Protein AF-A0A970B2H9-F1 (afdb_monomer_lite)

Foldseek 3Di:
DDPVVLLVLLLVQCCVVQNPPGQLPPCQCVSAVVSCVVCVVVVQHKDKFKDACCVPPPPPDGIGIWIAGPVRWTWGQSCCNVPVPDCPRIDTGHDDPNRDGDD

Structure (mmCIF, N/CA/C/O backbone):
data_AF-A0A970B2H9-F1
#
_entry.id   AF-A0A970B2H9-F1
#
loop_
_atom_site.group_PDB
_atom_site.id
_atom_site.type_symbol
_atom_site.label_atom_id
_atom_site.label_alt_id
_atom_site.label_comp_id
_atom_site.label_asym_id
_atom_site.label_entity_id
_atom_site.label_seq_id
_atom_site.pdbx_PDB_ins_code
_atom_site.Cartn_x
_atom_site.Cartn_y
_atom_site.Cartn_z
_atom_site.occupancy
_atom_site.B_iso_or_equiv
_atom_site.auth_seq_id
_atom_site.auth_comp_id
_atom_site.auth_asym_id
_atom_site.auth_atom_id
_atom_site.pdbx_PDB_model_num
ATOM 1 N N . MET A 1 1 ? -0.765 -0.963 16.989 1.00 88.94 1 MET A N 1
ATOM 2 C CA . MET A 1 1 ? 0.415 -0.827 16.123 1.00 88.94 1 MET A CA 1
ATOM 3 C C . MET A 1 1 ? 0.532 0.636 15.748 1.00 88.94 1 MET A C 1
ATOM 5 O O . MET A 1 1 ? -0.494 1.225 15.419 1.00 88.94 1 MET A O 1
ATOM 9 N N . THR A 1 2 ? 1.703 1.237 15.910 1.00 94.38 2 THR A N 1
ATOM 10 C CA . THR A 1 2 ? 1.967 2.627 15.512 1.00 94.38 2 THR A CA 1
ATOM 11 C C . THR A 1 2 ? 2.222 2.716 14.006 1.00 94.38 2 THR A C 1
ATOM 13 O O . THR A 1 2 ? 2.462 1.702 13.351 1.00 94.38 2 THR A O 1
ATOM 16 N N . ASP A 1 3 ? 2.199 3.928 13.450 1.00 93.75 3 ASP A N 1
ATOM 17 C CA . ASP A 1 3 ? 2.540 4.142 12.039 1.00 93.75 3 ASP A CA 1
ATOM 18 C C . ASP A 1 3 ? 3.980 3.717 11.722 1.00 93.75 3 ASP A C 1
ATOM 20 O O . ASP A 1 3 ? 4.234 3.176 10.651 1.00 93.75 3 ASP A O 1
ATOM 24 N N . ASP A 1 4 ? 4.920 3.926 12.647 1.00 93.31 4 ASP A N 1
ATOM 25 C CA . ASP A 1 4 ? 6.319 3.536 12.448 1.00 93.31 4 ASP A CA 1
ATOM 26 C C . ASP A 1 4 ? 6.487 2.013 12.450 1.00 93.31 4 ASP A C 1
ATOM 28 O O . ASP A 1 4 ? 7.207 1.475 11.613 1.00 93.31 4 ASP A O 1
ATOM 32 N N . GLU A 1 5 ? 5.765 1.305 13.325 1.00 95.00 5 GLU A N 1
ATOM 33 C CA . GLU A 1 5 ? 5.721 -0.163 13.323 1.00 95.00 5 GLU A CA 1
ATOM 34 C C . GLU A 1 5 ? 5.095 -0.703 12.029 1.00 95.00 5 GLU A C 1
ATOM 36 O O . GLU A 1 5 ? 5.639 -1.625 11.421 1.00 95.00 5 GLU A O 1
ATOM 41 N N . LEU A 1 6 ? 3.981 -0.110 11.578 1.00 95.50 6 LEU A N 1
ATOM 42 C CA . LEU A 1 6 ? 3.330 -0.474 10.314 1.00 95.50 6 LEU A CA 1
ATOM 43 C C . LEU A 1 6 ? 4.264 -0.259 9.125 1.00 95.50 6 LEU A C 1
ATOM 45 O O . LEU A 1 6 ? 4.397 -1.141 8.275 1.00 95.50 6 LEU A O 1
ATOM 49 N N . ARG A 1 7 ? 4.930 0.898 9.083 1.00 94.62 7 ARG A N 1
ATOM 50 C CA . ARG A 1 7 ? 5.875 1.250 8.023 1.00 94.62 7 ARG A CA 1
ATOM 51 C C . ARG A 1 7 ? 7.039 0.270 7.982 1.00 94.62 7 ARG A C 1
ATOM 53 O O . ARG A 1 7 ? 7.394 -0.189 6.902 1.00 94.62 7 ARG A O 1
ATOM 60 N N . GLN A 1 8 ? 7.594 -0.078 9.143 1.00 94.44 8 GLN A N 1
ATOM 61 C CA . GLN A 1 8 ? 8.701 -1.024 9.229 1.00 94.44 8 GLN A CA 1
ATOM 62 C C . GLN A 1 8 ? 8.287 -2.426 8.769 1.00 94.44 8 GLN A C 1
ATOM 64 O O . GLN A 1 8 ? 8.985 -3.015 7.955 1.00 94.44 8 GLN A O 1
ATOM 69 N N . ILE A 1 9 ? 7.134 -2.940 9.213 1.00 96.12 9 ILE A N 1
ATOM 70 C CA . ILE A 1 9 ? 6.635 -4.260 8.785 1.00 96.12 9 ILE A CA 1
ATOM 71 C C . ILE A 1 9 ? 6.410 -4.298 7.272 1.00 96.12 9 ILE A C 1
ATOM 73 O O . ILE A 1 9 ? 6.805 -5.257 6.612 1.00 96.12 9 ILE A O 1
ATOM 77 N N . ALA A 1 10 ? 5.780 -3.261 6.718 1.00 96.19 10 ALA A N 1
ATOM 78 C CA . ALA A 1 10 ? 5.536 -3.159 5.285 1.00 96.19 10 ALA A CA 1
ATOM 79 C C . ALA A 1 10 ? 6.848 -3.086 4.488 1.00 96.19 10 ALA A C 1
ATOM 81 O O . ALA A 1 10 ? 6.972 -3.746 3.455 1.00 96.19 10 ALA A O 1
ATOM 82 N N . TRP A 1 11 ? 7.841 -2.347 4.991 1.00 94.94 11 TRP A N 1
ATOM 83 C CA . TRP A 1 11 ? 9.163 -2.260 4.379 1.00 94.94 11 TRP A CA 1
ATOM 84 C C . TRP A 1 11 ? 9.905 -3.595 4.424 1.00 94.94 11 TRP A C 1
ATOM 86 O O . TRP A 1 11 ? 10.350 -4.073 3.384 1.00 94.94 11 TRP A O 1
ATOM 96 N N . ASP A 1 12 ? 9.981 -4.236 5.591 1.00 95.69 12 ASP A N 1
ATOM 97 C CA . ASP A 1 12 ? 10.646 -5.531 5.760 1.00 95.69 12 ASP A CA 1
ATOM 98 C C . ASP A 1 12 ? 10.004 -6.600 4.865 1.00 95.69 12 ASP A C 1
ATOM 100 O O . ASP A 1 12 ? 10.701 -7.404 4.243 1.00 95.69 12 ASP A O 1
ATOM 104 N N . PHE A 1 13 ? 8.672 -6.580 4.746 1.00 96.06 13 PHE A N 1
ATOM 105 C CA . PHE A 1 13 ? 7.936 -7.472 3.856 1.00 96.06 13 PHE A CA 1
ATOM 106 C C . PHE A 1 13 ? 8.274 -7.217 2.380 1.00 96.06 13 PHE A C 1
ATOM 108 O O . PHE A 1 13 ? 8.620 -8.154 1.657 1.00 96.06 13 PHE A O 1
ATOM 115 N N . ARG A 1 14 ? 8.216 -5.953 1.934 1.00 94.50 14 ARG A N 1
ATOM 116 C CA . ARG A 1 14 ? 8.592 -5.538 0.573 1.00 94.50 14 ARG A CA 1
ATOM 117 C C . ARG A 1 14 ? 10.023 -5.972 0.257 1.00 94.50 14 ARG A C 1
ATOM 119 O O . ARG A 1 14 ? 10.241 -6.653 -0.741 1.00 94.50 14 ARG A O 1
ATOM 126 N N . VAL A 1 15 ? 10.987 -5.642 1.117 1.00 94.19 15 VAL A N 1
ATOM 127 C CA . VAL A 1 15 ? 12.404 -6.008 0.950 1.00 94.19 15 VAL A CA 1
ATOM 128 C C . VAL A 1 15 ? 12.589 -7.523 0.910 1.00 94.19 15 VAL A C 1
ATOM 130 O O . VAL A 1 15 ? 13.330 -8.019 0.066 1.00 94.19 15 VAL A O 1
ATOM 133 N N . GLY A 1 16 ? 11.892 -8.272 1.765 1.00 95.38 16 GLY A N 1
ATOM 134 C CA . GLY A 1 16 ? 11.932 -9.734 1.748 1.00 95.38 16 GLY A CA 1
ATOM 135 C C . GLY A 1 16 ? 11.404 -10.349 0.447 1.00 95.38 16 GLY A C 1
ATOM 136 O O . GLY A 1 16 ? 11.854 -11.428 0.063 1.00 95.38 16 GLY A O 1
ATOM 137 N N . LEU A 1 17 ? 10.478 -9.669 -0.238 1.00 95.00 17 LEU A N 1
ATOM 138 C CA . LEU A 1 17 ? 9.858 -10.150 -1.472 1.00 95.00 17 LEU A CA 1
ATOM 139 C C . LEU A 1 17 ? 10.612 -9.721 -2.739 1.00 95.00 17 LEU A C 1
ATOM 141 O O . LEU A 1 17 ? 10.840 -10.554 -3.615 1.00 95.00 17 LEU A O 1
ATOM 145 N N . ILE A 1 18 ? 10.975 -8.439 -2.853 1.00 93.00 18 ILE A N 1
ATOM 146 C CA . ILE A 1 18 ? 11.541 -7.855 -4.085 1.00 93.00 18 ILE A CA 1
ATOM 147 C C . ILE A 1 18 ? 12.978 -7.335 -3.925 1.00 93.00 18 ILE A C 1
ATOM 149 O O . ILE A 1 18 ? 13.608 -6.974 -4.916 1.00 93.00 18 ILE A O 1
ATOM 153 N N . GLY A 1 19 ? 13.535 -7.351 -2.711 1.00 91.06 19 GLY A N 1
ATOM 154 C CA . GLY A 1 19 ? 14.859 -6.809 -2.393 1.00 91.06 19 GLY A CA 1
ATOM 155 C C . GLY A 1 19 ? 14.860 -5.293 -2.166 1.00 91.06 19 GLY A C 1
ATOM 156 O O . GLY A 1 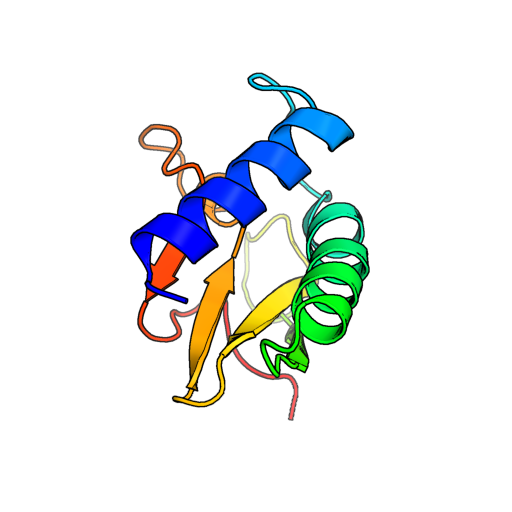19 ? 13.950 -4.581 -2.583 1.00 91.06 19 GLY A O 1
ATOM 157 N N . GLU A 1 20 ? 15.908 -4.776 -1.516 1.00 87.62 20 GLU A N 1
ATOM 158 C CA . GLU A 1 20 ? 16.049 -3.331 -1.242 1.00 87.62 20 GLU A CA 1
ATOM 159 C C . GLU A 1 20 ? 16.103 -2.494 -2.528 1.00 87.62 20 GLU A C 1
ATOM 161 O O . GLU A 1 20 ? 15.466 -1.448 -2.614 1.00 87.62 20 GLU A O 1
ATOM 166 N N . ALA A 1 21 ? 16.815 -2.993 -3.543 1.00 83.44 21 ALA A N 1
ATOM 167 C CA . ALA A 1 21 ? 16.948 -2.370 -4.862 1.00 83.44 21 ALA A CA 1
ATOM 168 C C . ALA A 1 21 ? 15.958 -2.935 -5.903 1.00 83.44 21 ALA A C 1
ATOM 170 O O . ALA A 1 21 ? 16.146 -2.739 -7.104 1.00 83.44 21 ALA A O 1
ATOM 171 N N . GLY A 1 22 ? 14.945 -3.686 -5.458 1.00 84.56 22 GLY A N 1
ATOM 172 C CA . GLY A 1 22 ? 13.891 -4.196 -6.328 1.00 84.56 22 GLY A CA 1
ATOM 173 C C . GLY A 1 22 ? 13.055 -3.067 -6.914 1.00 84.56 22 GLY A C 1
ATOM 174 O O . GLY A 1 22 ? 12.726 -2.113 -6.207 1.00 84.56 22 GLY A O 1
ATOM 175 N N . SER A 1 23 ? 12.691 -3.186 -8.193 1.00 87.50 23 SER A N 1
ATOM 176 C CA . SER A 1 23 ? 11.767 -2.234 -8.815 1.00 87.50 23 SER A CA 1
ATOM 177 C C . SER A 1 23 ? 10.361 -2.400 -8.224 1.00 87.50 23 SER A C 1
ATOM 179 O O . SER A 1 23 ? 9.867 -3.533 -8.186 1.00 87.50 23 SE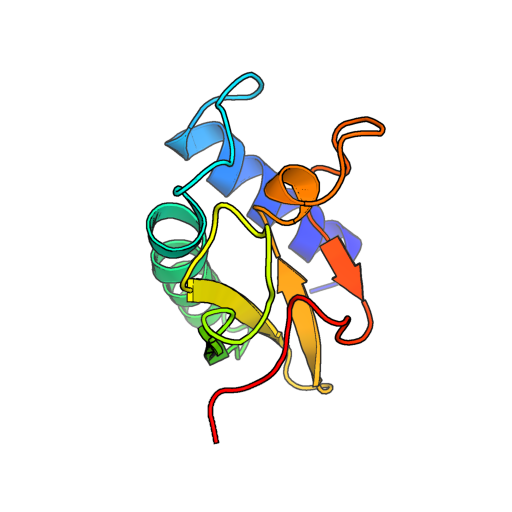R A O 1
ATOM 181 N N . PRO A 1 24 ? 9.699 -1.312 -7.790 1.00 86.00 24 PRO A N 1
ATOM 182 C CA . PRO A 1 24 ? 8.304 -1.352 -7.360 1.00 86.00 24 PRO A CA 1
ATOM 183 C C . PRO A 1 24 ? 7.323 -1.428 -8.546 1.00 86.00 24 PRO A C 1
ATOM 185 O O . PRO A 1 24 ? 6.158 -1.775 -8.349 1.00 86.00 24 PRO A O 1
ATOM 188 N N . GLU A 1 25 ? 7.774 -1.135 -9.774 1.00 88.38 25 GLU A N 1
ATOM 189 C CA . GLU A 1 25 ? 6.919 -1.057 -10.964 1.00 88.38 25 GLU A CA 1
ATOM 190 C C . GLU A 1 25 ? 6.200 -2.384 -11.241 1.00 88.38 25 GLU A C 1
ATOM 192 O O . GLU A 1 25 ? 6.825 -3.427 -11.447 1.00 88.38 25 GLU A O 1
ATOM 197 N N . GLY A 1 26 ? 4.864 -2.346 -11.256 1.00 88.75 26 GLY A N 1
ATOM 198 C CA . GLY A 1 26 ? 4.031 -3.524 -11.523 1.00 88.75 26 GLY A CA 1
ATOM 199 C C . GLY A 1 26 ? 3.993 -4.547 -10.382 1.00 88.75 26 GLY A C 1
ATOM 200 O O . GLY A 1 26 ? 3.403 -5.616 -10.541 1.00 88.75 26 GLY A O 1
ATOM 201 N N . MET A 1 27 ? 4.586 -4.232 -9.225 1.00 93.88 27 MET A N 1
ATOM 202 C CA . MET A 1 27 ? 4.636 -5.129 -8.067 1.00 93.88 27 MET A CA 1
ATOM 203 C C . MET A 1 27 ? 3.533 -4.858 -7.037 1.00 93.88 27 MET A C 1
ATOM 205 O O . MET A 1 27 ? 3.397 -5.635 -6.092 1.00 93.88 27 MET A O 1
ATOM 209 N N . CYS A 1 28 ? 2.714 -3.816 -7.221 1.00 94.38 28 CYS A N 1
ATOM 210 C CA . CYS A 1 28 ? 1.688 -3.389 -6.261 1.00 94.38 28 CYS A CA 1
ATOM 211 C C . CYS A 1 28 ? 0.770 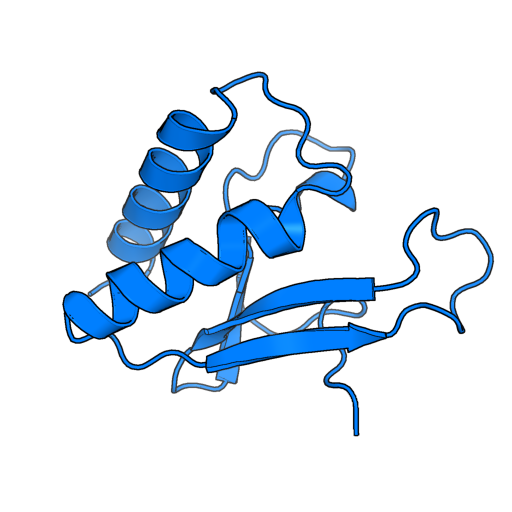-4.534 -5.807 1.00 94.38 28 CYS A C 1
ATOM 213 O O . CYS A 1 28 ? 0.641 -4.780 -4.610 1.00 94.38 28 CYS A O 1
ATOM 215 N N . PHE A 1 29 ? 0.220 -5.332 -6.728 1.00 95.81 29 PHE A N 1
ATOM 216 C CA . PHE A 1 29 ? -0.618 -6.480 -6.362 1.00 95.81 29 PHE A CA 1
ATOM 217 C C . PHE A 1 29 ? 0.162 -7.567 -5.608 1.00 95.81 29 PHE A C 1
ATOM 219 O O . PHE A 1 29 ? -0.318 -8.099 -4.602 1.00 95.81 29 PHE A O 1
ATOM 226 N N . ALA A 1 30 ? 1.368 -7.892 -6.084 1.00 96.19 30 ALA A N 1
ATOM 227 C CA . ALA A 1 30 ? 2.209 -8.951 -5.528 1.00 96.19 30 ALA A CA 1
ATOM 228 C C . ALA A 1 30 ? 2.718 -8.623 -4.116 1.00 96.19 30 ALA A C 1
ATOM 230 O O . ALA A 1 30 ? 2.916 -9.539 -3.320 1.00 96.19 30 ALA A O 1
ATOM 231 N N . VAL A 1 31 ? 2.903 -7.338 -3.798 1.00 96.81 31 VAL A N 1
ATOM 232 C CA . VAL A 1 31 ? 3.330 -6.864 -2.475 1.00 96.81 31 VAL A CA 1
ATOM 233 C C . VAL A 1 31 ? 2.119 -6.620 -1.565 1.00 96.81 31 VAL A C 1
ATOM 235 O O . VAL A 1 31 ? 2.058 -7.182 -0.470 1.00 96.81 31 VAL A O 1
ATOM 238 N N . SER A 1 32 ? 1.135 -5.829 -2.006 1.00 97.94 32 SER A N 1
ATOM 239 C CA . SER A 1 32 ? 0.016 -5.375 -1.167 1.00 97.94 32 SER A CA 1
ATOM 240 C C . SER A 1 32 ? -0.935 -6.506 -0.765 1.00 97.94 32 SER A C 1
ATOM 242 O O . SER A 1 32 ? -1.395 -6.536 0.376 1.00 97.94 32 SER A O 1
ATOM 244 N N . THR A 1 33 ? -1.195 -7.481 -1.644 1.00 98.19 33 THR A N 1
ATOM 245 C CA . THR A 1 33 ? -2.122 -8.593 -1.354 1.00 98.19 33 THR A CA 1
ATOM 246 C C . THR A 1 33 ? -1.660 -9.472 -0.184 1.00 98.19 33 THR A C 1
ATOM 248 O O . THR A 1 33 ? -2.407 -9.617 0.790 1.00 98.19 33 THR A O 1
ATOM 251 N N . PRO A 1 34 ? -0.452 -10.072 -0.207 1.00 98.25 34 PRO A N 1
ATOM 252 C CA . PRO A 1 34 ? -0.000 -10.890 0.914 1.00 98.25 34 PRO A CA 1
ATOM 253 C C . PRO A 1 34 ? 0.308 -10.059 2.167 1.00 98.25 34 PRO A C 1
ATOM 255 O O . PRO A 1 34 ? 0.075 -10.548 3.273 1.00 98.25 34 PRO A O 1
ATOM 258 N N . LEU A 1 35 ? 0.753 -8.803 2.026 1.00 98.31 35 LEU A N 1
ATOM 259 C CA . LEU A 1 35 ? 0.943 -7.908 3.169 1.00 98.31 35 LEU A CA 1
ATOM 260 C C . LEU A 1 35 ? -0.384 -7.630 3.892 1.00 98.31 35 LEU A C 1
ATOM 262 O O . LEU A 1 35 ? -0.436 -7.727 5.117 1.00 98.31 35 LEU A O 1
ATOM 266 N N . ALA A 1 36 ? -1.473 -7.368 3.163 1.00 98.56 36 ALA A N 1
ATOM 267 C CA . ALA A 1 36 ? -2.800 -7.202 3.756 1.00 98.56 36 ALA A CA 1
ATOM 268 C C . ALA A 1 36 ? -3.248 -8.461 4.521 1.00 98.56 36 ALA A C 1
ATOM 270 O O . ALA A 1 36 ? -3.805 -8.364 5.617 1.00 98.56 36 ALA A O 1
ATOM 271 N N . GLY A 1 37 ? -2.960 -9.652 3.983 1.00 98.31 37 GLY A N 1
ATOM 272 C CA . GLY A 1 37 ? -3.200 -10.923 4.672 1.00 98.31 37 GLY A CA 1
ATOM 273 C C . GLY A 1 37 ? -2.395 -11.062 5.970 1.00 98.31 37 GLY A C 1
ATOM 274 O O . GLY A 1 37 ? -2.951 -11.436 7.004 1.00 98.31 37 GLY A O 1
ATOM 275 N N . LEU A 1 38 ? -1.105 -10.712 5.940 1.00 98.12 38 LEU A N 1
ATOM 276 C CA . LEU A 1 38 ? -0.223 -10.741 7.110 1.00 98.12 38 LEU A CA 1
ATOM 277 C C . LEU A 1 38 ? -0.671 -9.756 8.201 1.00 98.12 38 LEU A C 1
ATOM 279 O O . LEU A 1 38 ? -0.713 -10.115 9.377 1.00 98.12 38 LEU A O 1
ATOM 283 N N . LEU A 1 39 ? -1.042 -8.531 7.826 1.00 98.12 39 LEU A N 1
ATOM 284 C CA . LEU A 1 39 ? -1.521 -7.511 8.763 1.00 98.12 39 LEU A CA 1
ATOM 285 C C . LEU A 1 39 ? -2.828 -7.935 9.442 1.00 98.12 39 LEU A C 1
ATOM 287 O O . LEU A 1 39 ? -2.935 -7.850 10.667 1.00 98.12 39 LEU A O 1
ATOM 291 N N . ASN A 1 40 ? -3.773 -8.488 8.675 1.00 98.19 40 ASN A N 1
ATOM 292 C CA . ASN A 1 40 ? -4.999 -9.058 9.234 1.00 98.19 40 ASN A CA 1
ATOM 293 C C . ASN A 1 40 ? -4.700 -10.230 10.185 1.00 98.19 40 ASN A C 1
ATOM 295 O O . ASN A 1 40 ? -5.305 -10.321 11.254 1.00 98.19 40 ASN A O 1
ATOM 299 N N . PHE A 1 41 ? -3.730 -11.091 9.856 1.00 97.56 41 PHE A N 1
ATOM 300 C CA . PHE A 1 41 ? -3.278 -12.164 10.749 1.00 97.56 41 PHE A CA 1
ATOM 301 C C . PHE A 1 41 ? -2.684 -11.628 12.065 1.00 97.56 41 PHE A C 1
ATOM 303 O O . PHE A 1 41 ? -2.914 -12.209 13.125 1.00 97.56 41 PHE A O 1
ATOM 310 N N . TYR A 1 42 ? -1.991 -10.487 12.030 1.00 96.06 42 TYR A N 1
ATOM 311 C CA . TYR A 1 42 ? -1.502 -9.779 13.221 1.00 96.06 42 TYR A CA 1
ATOM 312 C C . TYR A 1 42 ? -2.572 -8.957 13.957 1.00 96.06 42 TYR A C 1
ATOM 314 O O . TYR A 1 42 ? -2.258 -8.271 14.931 1.00 96.06 42 TYR A O 1
ATOM 322 N N . GLY A 1 43 ? -3.837 -9.035 13.538 1.00 96.44 43 GLY A N 1
ATOM 323 C CA . GLY A 1 43 ? -4.942 -8.327 14.181 1.00 96.44 43 GLY A CA 1
ATOM 324 C C . GLY A 1 43 ? -5.002 -6.836 13.849 1.00 96.44 43 GLY A C 1
ATOM 325 O O . GLY A 1 43 ? -5.648 -6.084 14.577 1.00 96.44 43 GLY A O 1
ATOM 326 N N . VAL A 1 44 ? -4.344 -6.399 12.771 1.00 96.56 44 VAL A N 1
ATOM 327 C CA . VAL A 1 44 ? -4.516 -5.061 12.196 1.00 96.56 44 VAL A CA 1
ATOM 328 C C . VAL A 1 44 ? -5.571 -5.169 11.092 1.00 96.56 44 VAL A C 1
ATOM 330 O O . VAL A 1 44 ? -5.258 -5.683 10.018 1.00 96.56 44 VAL A O 1
ATOM 333 N N . PRO A 1 45 ? -6.824 -4.737 11.332 1.00 96.44 45 PRO A N 1
ATOM 334 C CA . PRO A 1 45 ? -7.867 -4.837 10.322 1.00 96.44 45 PRO A CA 1
ATOM 335 C C . PRO A 1 45 ? -7.532 -3.896 9.169 1.00 96.44 45 PRO A C 1
ATOM 337 O O . PRO A 1 45 ? -7.407 -2.692 9.373 1.00 96.44 45 PRO A O 1
ATOM 340 N N . VAL A 1 46 ? -7.367 -4.444 7.971 1.00 98.19 46 VAL A N 1
ATOM 341 C CA . VAL A 1 46 ? -7.081 -3.671 6.759 1.00 98.19 46 VAL A CA 1
ATOM 342 C C . VAL A 1 46 ? -7.858 -4.225 5.577 1.00 98.19 46 VAL A C 1
ATOM 344 O O . VAL A 1 46 ? -8.170 -5.417 5.532 1.00 98.19 46 VAL A O 1
ATOM 347 N N . GLU A 1 47 ? -8.130 -3.363 4.609 1.00 98.19 47 GLU A N 1
ATOM 348 C CA . GLU A 1 47 ? -8.778 -3.714 3.350 1.00 98.19 47 GLU A CA 1
ATOM 349 C C . GLU A 1 47 ? -7.778 -3.574 2.199 1.00 98.19 47 GLU A C 1
ATOM 351 O O . GLU A 1 47 ? -7.008 -2.618 2.148 1.00 98.19 47 GLU A O 1
ATOM 356 N N . LEU A 1 48 ? -7.767 -4.545 1.287 1.00 98.06 48 LEU A N 1
ATOM 357 C CA . LEU A 1 48 ? -7.020 -4.446 0.038 1.00 98.06 48 LEU A CA 1
ATOM 358 C C . LEU A 1 48 ? -7.893 -3.707 -0.980 1.00 98.06 48 LEU A C 1
ATOM 360 O O . LEU A 1 48 ? -9.019 -4.135 -1.231 1.00 98.06 48 LEU A O 1
ATOM 364 N N . VAL A 1 49 ? -7.372 -2.634 -1.567 1.00 97.38 49 VAL A N 1
ATOM 365 C CA . VAL A 1 49 ? -8.120 -1.762 -2.476 1.00 97.38 49 VAL A CA 1
ATOM 366 C C . VAL A 1 49 ? -7.462 -1.732 -3.849 1.00 97.38 49 VAL A C 1
ATOM 368 O O . VAL A 1 49 ? -6.243 -1.605 -3.960 1.00 97.38 49 VAL A O 1
ATOM 371 N N . GLU A 1 50 ? -8.296 -1.829 -4.883 1.00 95.25 50 GLU A N 1
ATOM 372 C CA . GLU A 1 50 ? -7.936 -1.610 -6.283 1.00 95.25 50 GLU A CA 1
ATOM 373 C C . GLU A 1 50 ? -8.305 -0.177 -6.698 1.00 95.25 50 GLU A C 1
ATOM 375 O O . GLU A 1 50 ? -9.420 0.299 -6.454 1.00 95.25 50 GLU A O 1
ATOM 380 N N . SER A 1 51 ? -7.366 0.491 -7.357 1.00 91.88 51 SER A N 1
ATOM 381 C CA . SER A 1 51 ? -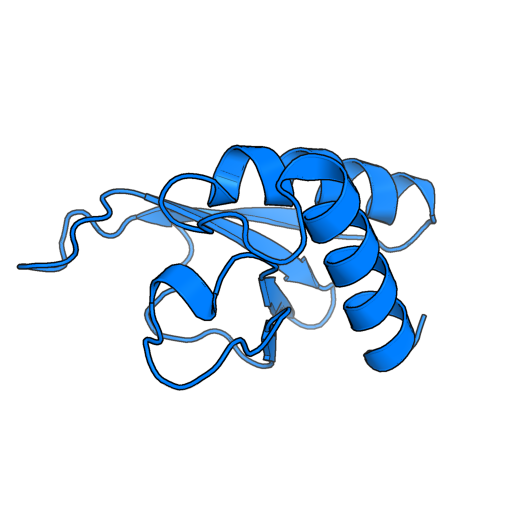7.543 1.778 -8.019 1.00 91.88 51 SER A CA 1
ATOM 382 C C . SER A 1 51 ? -7.419 1.617 -9.527 1.00 91.88 51 SER A C 1
ATOM 384 O O . SER A 1 51 ? -6.481 0.986 -10.008 1.00 91.88 51 SER A O 1
ATOM 386 N N . ASP A 1 52 ? -8.361 2.202 -10.267 1.00 86.31 52 ASP A N 1
ATOM 387 C CA . ASP A 1 52 ? -8.350 2.262 -11.731 1.00 86.31 52 ASP A CA 1
ATOM 388 C C . ASP A 1 52 ? -7.710 3.587 -12.176 1.00 86.31 52 ASP A C 1
ATOM 390 O O . ASP A 1 52 ? -8.088 4.664 -11.704 1.00 86.31 52 ASP A O 1
ATOM 394 N N . HIS A 1 53 ? -6.719 3.495 -13.061 1.00 82.19 53 HIS A N 1
ATOM 395 C CA . HIS A 1 53 ? -5.994 4.626 -13.645 1.00 82.19 53 HIS A CA 1
ATOM 396 C C . HIS A 1 53 ? -6.093 4.654 -15.173 1.00 82.19 53 HIS A C 1
ATOM 398 O O . HIS A 1 53 ? -5.363 5.395 -15.833 1.00 82.19 53 HIS A O 1
ATOM 404 N N . SER A 1 54 ? -6.997 3.868 -15.762 1.00 77.81 54 SER A N 1
ATOM 405 C CA . SER A 1 54 ? -7.209 3.817 -17.213 1.00 77.81 54 SER A CA 1
ATOM 406 C C . SER A 1 54 ? -7.633 5.161 -17.823 1.00 77.81 54 SER A C 1
ATOM 408 O O . SER A 1 54 ? -7.467 5.374 -19.027 1.00 77.81 54 SER A O 1
ATOM 410 N N . ASP A 1 55 ? -8.140 6.087 -17.006 1.00 74.69 55 ASP A N 1
ATOM 411 C CA . ASP A 1 55 ? -8.513 7.450 -17.382 1.00 74.69 55 ASP A CA 1
ATOM 412 C C . ASP A 1 55 ? -7.347 8.453 -17.330 1.00 74.69 55 ASP A C 1
ATOM 414 O O . ASP A 1 55 ? -7.530 9.607 -17.727 1.00 74.69 55 ASP A O 1
ATOM 418 N N . HIS A 1 56 ? -6.157 8.045 -16.872 1.00 66.75 56 HIS A N 1
ATOM 419 C CA . HIS A 1 56 ? -5.015 8.932 -16.682 1.00 66.75 56 HIS A CA 1
ATOM 420 C C . HIS A 1 56 ? -4.065 8.896 -17.898 1.00 66.75 56 HIS A C 1
ATOM 422 O O . HIS A 1 56 ? -3.218 8.008 -18.022 1.00 66.75 56 HIS A O 1
ATOM 428 N N . PRO A 1 57 ? -4.142 9.867 -18.831 1.00 60.12 57 PRO A N 1
ATOM 429 C CA . PRO A 1 57 ? -3.293 9.862 -20.016 1.00 60.12 57 PRO A CA 1
ATOM 430 C C . PRO A 1 57 ? -1.815 9.965 -19.620 1.00 60.12 57 PRO A C 1
ATOM 432 O O . PRO A 1 57 ? -1.389 10.940 -19.003 1.00 60.12 57 PRO A O 1
ATOM 435 N N . GLY A 1 58 ? -1.030 8.955 -19.997 1.00 63.09 58 GLY A N 1
ATOM 436 C CA . GLY A 1 58 ? 0.413 8.911 -19.759 1.00 63.09 58 GLY A CA 1
ATOM 437 C C . GLY A 1 58 ? 0.854 8.201 -18.477 1.00 63.09 58 GLY A C 1
ATOM 438 O O . GLY A 1 58 ? 2.063 8.077 -18.287 1.00 63.09 58 GLY A O 1
ATOM 439 N N . SER A 1 59 ? -0.055 7.689 -17.632 1.00 60.72 59 SER A N 1
ATOM 440 C CA . SER A 1 59 ? 0.354 6.713 -16.617 1.00 60.72 59 SER A CA 1
ATOM 441 C C . SER A 1 59 ? 0.682 5.404 -17.337 1.00 60.72 59 SER A C 1
ATOM 443 O O . SER A 1 59 ? -0.138 4.848 -18.061 1.00 60.72 59 SER A O 1
ATOM 445 N N . GLY A 1 60 ? 1.888 4.868 -17.155 1.00 65.25 60 GLY A N 1
ATOM 446 C CA . GLY A 1 60 ? 2.215 3.506 -17.605 1.00 65.25 60 GLY A CA 1
ATOM 447 C C . GLY A 1 60 ? 1.431 2.414 -16.858 1.00 65.25 60 GLY A C 1
ATOM 448 O O . GLY A 1 60 ? 1.686 1.231 -17.060 1.00 65.25 60 GLY A O 1
ATOM 449 N N . TYR A 1 61 ? 0.495 2.812 -15.993 1.00 70.44 61 TYR A N 1
ATOM 450 C CA . TYR A 1 61 ? -0.218 1.990 -15.031 1.00 70.44 61 TYR A CA 1
ATOM 451 C C . TYR A 1 61 ? -1.716 2.074 -15.316 1.00 70.44 61 TYR A C 1
ATOM 453 O O . TYR A 1 61 ? -2.270 3.172 -15.374 1.00 70.44 61 TYR A O 1
ATOM 461 N N . LEU A 1 62 ? -2.346 0.914 -15.503 1.00 78.81 62 LEU A N 1
ATOM 462 C CA . LEU A 1 62 ? -3.794 0.789 -15.701 1.00 78.81 62 LEU A CA 1
ATOM 463 C C . LEU A 1 62 ? -4.533 0.610 -14.373 1.00 78.81 62 LEU A C 1
ATOM 465 O O . LEU A 1 62 ? -5.658 1.071 -14.229 1.00 78.81 62 LEU A O 1
ATOM 469 N N . GLU A 1 63 ? -3.887 -0.042 -13.410 1.00 89.12 63 GLU A N 1
ATOM 470 C CA . GLU A 1 63 ? -4.457 -0.421 -12.120 1.00 89.12 63 GLU A CA 1
ATOM 471 C C . GLU A 1 63 ? -3.378 -0.286 -11.037 1.00 89.12 63 GLU A C 1
ATOM 473 O O . GLU A 1 63 ? -2.183 -0.444 -11.314 1.00 89.12 63 GLU A O 1
ATOM 478 N N . HIS A 1 64 ? -3.790 -0.007 -9.803 1.00 93.19 64 HIS A N 1
ATOM 479 C CA . HIS A 1 64 ? -2.914 0.038 -8.633 1.00 93.19 64 HIS A CA 1
ATOM 480 C C . HIS A 1 64 ? -3.572 -0.629 -7.427 1.00 93.19 64 HIS A C 1
ATOM 482 O O . HIS A 1 64 ? -4.772 -0.490 -7.216 1.00 93.19 64 HIS A O 1
ATOM 488 N N . TRP A 1 65 ? -2.783 -1.339 -6.624 1.00 95.94 65 TRP A N 1
ATOM 489 C CA . TRP A 1 65 ? -3.257 -2.065 -5.449 1.00 95.94 65 TRP A CA 1
ATOM 490 C C . TRP A 1 65 ? -2.556 -1.577 -4.185 1.00 95.94 65 TRP A C 1
ATOM 492 O O . TRP A 1 65 ? -1.333 -1.668 -4.062 1.00 95.94 65 TRP A O 1
ATOM 502 N N . TRP A 1 66 ? -3.342 -1.123 -3.215 1.00 96.62 66 TRP A N 1
ATOM 503 C CA . TRP A 1 66 ? -2.868 -0.543 -1.957 1.00 96.62 66 TRP A CA 1
ATOM 504 C C . TRP A 1 66 ? -3.719 -1.020 -0.776 1.00 96.62 66 TRP A C 1
ATOM 506 O O . TRP A 1 66 ? -4.702 -1.744 -0.945 1.00 96.62 66 TRP A O 1
ATOM 516 N N . ILE A 1 67 ? -3.315 -0.665 0.443 1.00 98.38 67 ILE A N 1
ATOM 517 C CA . ILE A 1 67 ? -3.948 -1.144 1.673 1.00 98.38 67 ILE A CA 1
ATOM 518 C C . ILE A 1 67 ? -4.627 0.022 2.391 1.00 98.38 67 ILE A C 1
ATOM 520 O O . ILE A 1 67 ? -3.987 1.018 2.724 1.00 98.38 67 ILE A O 1
ATOM 524 N N . LYS A 1 68 ? -5.921 -0.108 2.675 1.00 98.25 68 LYS A N 1
ATOM 525 C CA . LYS A 1 68 ? -6.707 0.868 3.430 1.00 98.25 68 LYS A CA 1
ATOM 526 C C . LYS A 1 68 ? -6.729 0.514 4.912 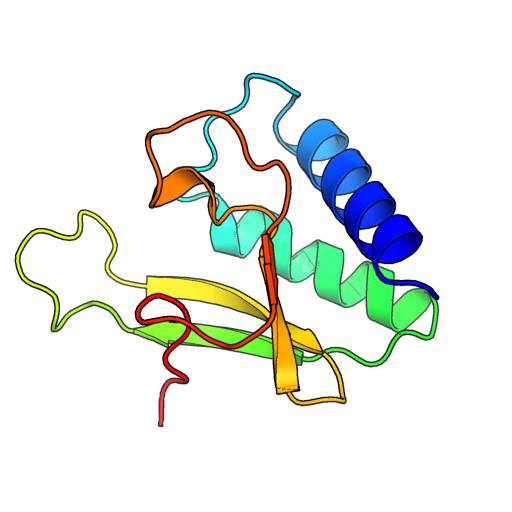1.00 98.25 68 LYS A C 1
ATOM 528 O O . LYS A 1 68 ? -7.105 -0.593 5.306 1.00 98.25 68 LYS A O 1
ATOM 533 N N . LEU A 1 69 ? -6.322 1.477 5.731 1.00 97.88 69 LEU A N 1
ATOM 534 C CA . LEU A 1 69 ? -6.362 1.412 7.188 1.00 97.88 69 LEU A CA 1
ATOM 535 C C . LEU A 1 69 ? -7.780 1.739 7.710 1.00 97.88 69 LEU A C 1
ATOM 537 O O . LEU A 1 69 ? -8.552 2.412 7.023 1.00 97.88 69 LEU A O 1
ATOM 541 N N . PRO A 1 70 ? -8.139 1.330 8.945 1.00 96.81 70 PRO A N 1
ATOM 542 C CA . PRO A 1 70 ? -9.481 1.542 9.510 1.00 96.81 70 PRO A CA 1
ATOM 543 C C . PRO A 1 70 ? -9.913 3.004 9.627 1.00 96.81 70 PRO A C 1
ATOM 545 O O . PRO A 1 70 ? -11.103 3.301 9.674 1.00 96.81 70 PRO A O 1
ATOM 548 N N . ASP A 1 71 ? -8.946 3.912 9.717 1.00 96.25 71 ASP A N 1
ATOM 549 C CA . ASP A 1 71 ? -9.163 5.355 9.794 1.00 96.25 71 ASP A CA 1
ATOM 550 C C . ASP A 1 71 ? -9.243 6.022 8.408 1.00 96.25 71 ASP A C 1
ATOM 552 O O . ASP A 1 71 ? -9.296 7.248 8.313 1.00 96.25 71 ASP A O 1
ATOM 556 N N . GLY A 1 72 ? -9.274 5.225 7.335 1.00 96.06 72 GLY A N 1
ATOM 557 C CA . GLY A 1 72 ? -9.358 5.687 5.951 1.00 96.06 72 GLY A CA 1
ATOM 558 C C . GLY A 1 72 ? -8.022 6.125 5.355 1.00 96.06 72 GLY A C 1
ATOM 559 O O . GLY A 1 72 ? -7.995 6.577 4.211 1.00 96.06 72 GLY A O 1
ATOM 560 N N . ARG A 1 73 ? -6.916 6.004 6.099 1.00 96.88 73 ARG A N 1
ATOM 561 C CA . ARG A 1 73 ? -5.575 6.261 5.568 1.00 96.88 73 ARG A CA 1
ATOM 562 C C . ARG A 1 73 ? -5.102 5.133 4.659 1.00 96.88 73 ARG A C 1
ATOM 564 O O . ARG A 1 73 ? -5.582 4.004 4.713 1.00 96.88 73 ARG A O 1
ATOM 571 N N . VAL A 1 74 ? -4.117 5.466 3.844 1.00 97.12 74 VAL A N 1
ATOM 572 C CA . VAL A 1 74 ? -3.410 4.563 2.945 1.00 97.12 74 VAL A CA 1
ATOM 573 C C . VAL A 1 74 ? -2.186 3.994 3.648 1.00 97.12 74 VAL A C 1
ATOM 575 O O . VAL A 1 74 ? -1.488 4.719 4.355 1.00 97.12 74 VAL A O 1
ATOM 578 N N . LEU A 1 75 ? -1.907 2.724 3.387 1.00 97.44 75 LEU A N 1
ATOM 579 C CA . LEU A 1 75 ? -0.608 2.079 3.486 1.00 97.44 75 LEU A CA 1
ATOM 580 C C . LEU A 1 75 ? -0.251 1.552 2.084 1.00 97.44 75 LEU A C 1
ATOM 582 O O . LEU A 1 75 ? -0.898 0.631 1.588 1.00 97.44 75 LEU A O 1
ATOM 586 N N . ASP A 1 76 ? 0.762 2.131 1.442 1.00 96.31 76 ASP A N 1
ATOM 587 C CA . ASP A 1 76 ? 1.197 1.730 0.099 1.00 96.31 76 ASP A CA 1
ATOM 588 C C . ASP A 1 76 ? 2.705 1.417 0.089 1.00 96.31 76 ASP A C 1
ATOM 590 O O . ASP A 1 76 ? 3.533 2.334 0.131 1.00 96.31 76 ASP A O 1
ATOM 594 N N . PRO A 1 77 ? 3.085 0.125 0.052 1.00 95.75 77 PRO A N 1
ATOM 595 C CA . PRO A 1 77 ? 4.480 -0.312 0.025 1.00 95.75 77 PRO A CA 1
ATOM 596 C C . PRO A 1 77 ? 5.140 -0.164 -1.357 1.00 95.75 77 PRO A C 1
ATOM 598 O O . PRO A 1 77 ? 6.291 -0.554 -1.530 1.00 95.75 77 PRO A O 1
ATOM 601 N N . THR A 1 78 ? 4.412 0.344 -2.349 1.00 93.62 78 THR A N 1
ATOM 602 C CA . THR A 1 78 ? 4.854 0.497 -3.742 1.00 93.62 78 THR A CA 1
ATOM 603 C C . THR A 1 78 ? 4.616 1.906 -4.281 1.00 93.62 78 THR A C 1
ATOM 605 O O . THR A 1 78 ? 4.676 2.129 -5.488 1.00 93.62 78 THR A O 1
ATOM 608 N N . PHE A 1 79 ? 4.352 2.875 -3.399 1.00 91.75 79 PHE A N 1
ATOM 609 C CA . PHE A 1 79 ? 4.055 4.258 -3.784 1.00 91.75 79 PHE A CA 1
ATOM 610 C C . PHE A 1 79 ? 5.206 4.927 -4.551 1.00 91.75 79 PHE A C 1
ATOM 612 O O . PHE A 1 79 ? 4.994 5.806 -5.387 1.00 91.75 79 PHE A O 1
ATOM 619 N N . ASP A 1 80 ? 6.432 4.471 -4.306 1.00 88.12 80 ASP A N 1
ATOM 620 C CA . ASP A 1 80 ? 7.646 4.875 -5.008 1.00 88.12 80 ASP A CA 1
ATOM 621 C C . ASP A 1 80 ? 7.624 4.550 -6.516 1.00 88.12 80 ASP A C 1
ATOM 623 O O . ASP A 1 80 ? 8.394 5.142 -7.266 1.00 88.12 80 ASP A O 1
ATOM 627 N N . GLN A 1 81 ? 6.695 3.722 -7.014 1.00 87.25 81 GLN A N 1
ATOM 628 C CA . GLN A 1 81 ? 6.479 3.555 -8.463 1.00 87.25 81 GLN A CA 1
ATOM 629 C C . GLN A 1 81 ? 5.933 4.824 -9.154 1.00 87.25 81 GLN A C 1
ATOM 631 O O . GLN A 1 81 ? 5.999 4.943 -10.381 1.00 87.25 81 GLN A O 1
ATOM 636 N N . PHE A 1 82 ? 5.377 5.767 -8.382 1.00 85.19 82 PHE A N 1
ATOM 637 C CA . PHE A 1 82 ? 4.813 7.025 -8.884 1.00 85.19 82 PHE A CA 1
ATOM 638 C C . PHE A 1 82 ? 5.696 8.244 -8.601 1.00 85.19 82 PHE A C 1
ATOM 640 O O . PHE A 1 82 ? 5.517 9.294 -9.221 1.00 85.19 82 PHE A O 1
ATOM 647 N N . CYS A 1 83 ? 6.643 8.133 -7.669 1.00 76.81 83 CYS A N 1
ATOM 648 C CA . CYS A 1 83 ? 7.500 9.234 -7.248 1.00 76.81 83 CYS A CA 1
ATOM 649 C C . CYS A 1 83 ? 8.967 8.885 -7.507 1.00 76.81 83 CYS A C 1
ATOM 651 O O . CYS A 1 83 ? 9.549 8.052 -6.826 1.00 76.81 83 CYS A O 1
ATOM 653 N N . SER A 1 84 ? 9.585 9.568 -8.474 1.00 64.75 84 SER A N 1
ATOM 654 C CA . SER A 1 84 ? 10.998 9.379 -8.833 1.00 64.75 84 SER A CA 1
ATOM 655 C C . SER A 1 84 ? 11.990 10.011 -7.846 1.00 64.75 84 SER A C 1
ATOM 657 O O . SER A 1 84 ? 13.199 9.844 -8.002 1.00 64.75 84 SER A O 1
ATOM 659 N N . GLU A 1 85 ? 11.508 10.798 -6.881 1.00 58.59 85 GLU A N 1
ATOM 660 C CA . GLU A 1 85 ? 12.346 11.513 -5.915 1.00 58.59 85 GLU A CA 1
ATOM 661 C C . GLU A 1 85 ? 12.543 10.683 -4.645 1.00 58.59 85 GLU A C 1
ATOM 663 O O . GLU A 1 85 ? 11.715 10.747 -3.746 1.00 58.59 85 GLU A O 1
ATOM 668 N N . GLU A 1 86 ? 13.662 9.949 -4.605 1.00 55.56 86 GLU A N 1
ATOM 669 C CA . GLU A 1 86 ? 14.152 9.096 -3.507 1.00 55.56 86 GLU A CA 1
ATOM 670 C C . GLU A 1 86 ? 13.160 8.028 -2.987 1.00 55.56 86 GLU A C 1
ATOM 672 O O . GLU A 1 86 ? 11.947 8.215 -2.971 1.00 55.56 86 GLU A O 1
ATOM 677 N N . PRO A 1 87 ? 13.641 6.846 -2.560 1.00 55.25 87 PRO A N 1
ATOM 678 C CA . PRO A 1 87 ? 12.748 5.812 -2.060 1.00 55.25 87 PRO A CA 1
ATOM 679 C C . PRO A 1 87 ? 12.087 6.317 -0.777 1.00 55.25 87 PRO A C 1
ATOM 681 O O . PRO A 1 87 ? 12.711 6.342 0.281 1.00 55.25 87 PRO A O 1
ATOM 684 N N . VAL A 1 88 ? 10.815 6.707 -0.854 1.00 63.84 88 VAL A N 1
ATOM 685 C CA . VAL A 1 88 ? 9.945 6.718 0.318 1.00 63.84 88 VAL A CA 1
ATOM 686 C C . VAL A 1 88 ? 9.473 5.272 0.450 1.00 63.84 88 VAL A C 1
ATOM 688 O O . VAL A 1 88 ? 8.586 4.859 -0.292 1.00 63.84 88 VAL A O 1
ATOM 691 N N . PRO A 1 89 ? 10.097 4.466 1.327 1.00 74.19 89 PRO A N 1
ATOM 692 C CA . PRO A 1 89 ? 10.051 3.006 1.239 1.00 74.19 89 PRO A CA 1
ATOM 693 C C . PRO A 1 89 ? 8.638 2.423 1.361 1.00 74.19 89 PRO A C 1
ATOM 695 O O . PRO A 1 89 ? 8.378 1.321 0.888 1.00 74.19 89 PRO A O 1
ATOM 698 N N . VAL A 1 90 ? 7.743 3.161 2.023 1.00 92.25 90 VAL A N 1
ATOM 699 C CA . VAL A 1 90 ? 6.329 2.847 2.227 1.00 92.25 90 VAL A CA 1
ATOM 700 C C . VAL A 1 90 ? 5.593 4.161 2.509 1.00 92.25 90 VAL A C 1
ATOM 702 O O . VAL A 1 90 ? 5.959 4.898 3.434 1.00 92.25 90 VAL A O 1
ATOM 705 N N . TYR A 1 91 ? 4.530 4.446 1.762 1.00 93.94 91 TYR A N 1
ATOM 706 C CA . TYR A 1 91 ? 3.655 5.587 2.014 1.00 93.94 91 TYR A CA 1
ATOM 707 C C . TYR A 1 91 ? 2.620 5.259 3.095 1.00 93.94 91 TYR A C 1
ATOM 709 O O . TYR A 1 91 ? 1.956 4.226 3.031 1.00 93.94 91 TYR A O 1
ATOM 717 N N . ILE A 1 92 ? 2.470 6.154 4.079 1.00 95.25 92 ILE A N 1
ATOM 718 C CA . ILE A 1 92 ? 1.358 6.137 5.040 1.00 95.25 92 ILE A CA 1
ATOM 719 C C . ILE A 1 92 ? 0.790 7.548 5.148 1.00 95.25 92 ILE A C 1
ATOM 721 O O . ILE A 1 92 ? 1.515 8.470 5.528 1.00 95.25 92 ILE A O 1
ATOM 725 N N . GLY A 1 93 ? -0.494 7.728 4.841 1.00 94.81 93 GLY A N 1
ATOM 726 C CA . GLY A 1 93 ? -1.092 9.061 4.806 1.00 94.81 93 GLY A CA 1
ATOM 727 C C . GLY A 1 93 ? -2.530 9.100 4.306 1.00 94.81 93 GLY A C 1
ATOM 728 O O . GLY A 1 93 ? -3.219 8.087 4.267 1.00 94.81 93 GLY A O 1
ATOM 729 N N . LEU A 1 94 ? -3.003 10.296 3.959 1.00 95.75 94 LEU A N 1
ATOM 730 C CA . LEU A 1 94 ? -4.316 10.474 3.335 1.00 95.75 94 LEU A CA 1
ATOM 731 C C . LEU A 1 94 ? -4.295 9.975 1.878 1.00 95.75 94 LEU A C 1
ATOM 733 O O . LEU A 1 94 ? -3.252 10.059 1.237 1.00 95.75 94 LEU A O 1
ATOM 737 N N . PRO A 1 95 ? -5.424 9.510 1.317 1.00 94.12 95 PRO A N 1
ATOM 738 C CA . PRO A 1 95 ? -5.492 9.155 -0.098 1.00 94.12 95 PRO A CA 1
ATOM 739 C C . PRO A 1 95 ? -5.019 10.289 -1.017 1.00 94.12 95 PRO A C 1
ATOM 741 O O . PRO A 1 95 ? -5.318 11.464 -0.796 1.00 94.12 95 PRO A O 1
ATOM 744 N N . THR A 1 96 ? -4.290 9.916 -2.066 1.00 90.88 96 THR A N 1
ATOM 745 C CA . THR A 1 96 ? -3.817 10.815 -3.130 1.00 90.88 96 THR A CA 1
ATOM 746 C C . THR A 1 96 ? -4.525 10.472 -4.441 1.00 90.88 96 THR A C 1
ATOM 748 O O . THR A 1 96 ? -5.400 9.606 -4.479 1.00 90.88 96 THR A O 1
ATOM 751 N N . GLU A 1 97 ? -4.146 11.115 -5.546 1.00 88.19 97 GLU A N 1
ATOM 752 C CA . GLU A 1 97 ? -4.703 10.784 -6.861 1.00 88.19 97 GLU A CA 1
ATOM 753 C C . GLU A 1 97 ? -4.401 9.353 -7.336 1.00 88.19 97 GLU A C 1
ATOM 755 O O . GLU A 1 97 ? -5.140 8.845 -8.176 1.00 88.19 97 GLU A O 1
ATOM 760 N N . PHE A 1 98 ? -3.394 8.692 -6.752 1.00 88.38 98 PHE A N 1
ATOM 761 C CA . PHE A 1 98 ? -3.036 7.294 -7.020 1.00 88.38 98 PHE A CA 1
ATOM 762 C C . PHE A 1 98 ? -3.854 6.281 -6.199 1.00 88.38 98 PHE A C 1
ATOM 764 O O . PHE A 1 98 ? -3.733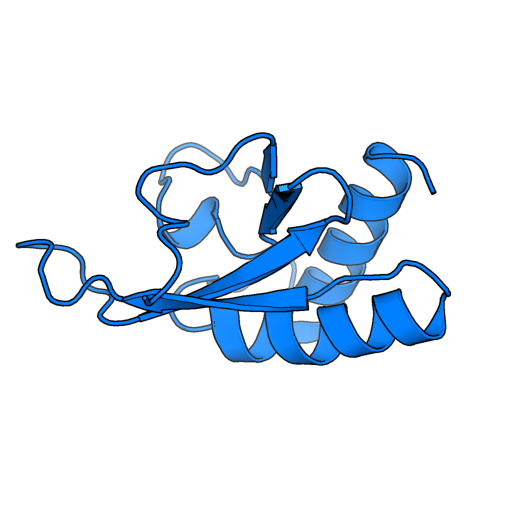 5.083 -6.401 1.00 88.38 98 PHE A O 1
ATOM 771 N N . HIS A 1 99 ? -4.711 6.742 -5.284 1.00 92.12 99 HIS A N 1
ATOM 772 C CA . HIS A 1 99 ? -5.467 5.894 -4.352 1.00 92.12 99 HIS A CA 1
ATOM 773 C C . HIS A 1 99 ? -6.986 6.068 -4.517 1.00 92.12 99 HIS A C 1
ATOM 775 O O . HIS A 1 99 ? -7.739 6.098 -3.544 1.00 92.12 99 HIS A O 1
ATOM 781 N N . ARG A 1 100 ? -7.453 6.264 -5.756 1.00 86.88 100 ARG A N 1
ATOM 782 C CA . ARG A 1 100 ? -8.881 6.435 -6.067 1.00 86.88 100 ARG A CA 1
ATOM 783 C C . ARG A 1 100 ? -9.579 5.083 -6.008 1.00 86.88 100 ARG A C 1
ATOM 785 O O . ARG A 1 100 ? -9.268 4.209 -6.809 1.00 86.88 100 ARG A O 1
ATOM 792 N N . GLU A 1 101 ? -10.493 4.892 -5.067 1.00 83.00 101 GLU A N 1
ATOM 793 C CA . GLU A 1 101 ? -11.257 3.644 -4.966 1.00 83.00 101 GLU A CA 1
ATOM 794 C C . GLU A 1 101 ? -12.071 3.419 -6.245 1.00 83.00 101 GLU A C 1
ATOM 796 O O . GLU A 1 101 ? -12.742 4.334 -6.732 1.00 83.00 101 GLU A O 1
ATOM 801 N N . ARG A 1 102 ? -12.024 2.200 -6.785 1.00 74.88 102 ARG A N 1
ATOM 802 C CA . ARG A 1 102 ? -12.918 1.797 -7.869 1.00 74.88 102 ARG A CA 1
ATOM 803 C C . ARG A 1 102 ? -14.360 1.731 -7.340 1.00 74.88 102 ARG A C 1
ATOM 805 O O . ARG A 1 102 ? -14.677 0.862 -6.531 1.00 74.88 102 ARG A O 1
ATOM 812 N N . THR A 1 103 ? -15.211 2.665 -7.773 1.00 59.84 103 THR A N 1
ATOM 813 C CA . THR A 1 103 ? -16.660 2.702 -7.468 1.00 59.84 103 THR A CA 1
ATOM 814 C C . THR A 1 103 ? -17.493 1.874 -8.426 1.00 59.84 103 THR A C 1
ATOM 816 O O . THR A 1 103 ? -17.192 1.939 -9.640 1.00 59.84 103 THR A O 1
#

pLDDT: mean 89.08, std 11.42, range [55.25, 98.56]

Sequence (103 aa):
MTDDELRQIAWDFRVGLIGEAGSPEGMCFAVSTPLAGLLNFYGVPVELVESDHSDHPGSGYLEHWWIKLPDGRVLDPTFDQFCSEEPVPVYIGLPTEFHRERT

Radius of gyration: 12.78 Å; chains: 1; bounding box: 34×24×36 Å

Secondary structure (DSSP, 8-state):
--HHHHHHHHHHHHHHHH-TT---TT-HHHHHHHHHHHHHHTT---EEEEEE-TTSTT-S-SEEEEEE-TTS-EEETTGGGT--SS---SEEES--TT--B--